Protein AF-A0A3D2IS27-F1 (afdb_monomer_lite)

pLDDT: mean 83.8, std 18.96, range [36.53, 98.12]

Foldseek 3Di:
DDPPPPPCDLLNVQVVCQQVVDKDWCVRSCVVPVDNCVVVSVVVCVVVVQDKDWDWDADPNDITIMIHGDDPPPPPPPPPPDDD

Radius of gyration: 17.83 Å; chains: 1; bounding box: 46×62×28 Å

Secondary structure (DSSP, 8-state):
---------HHHHHHHHHHTT--EEHHHHHHHH--S-HHHHHHHHHHTT---EEEEEEETTEEEEEEE----------------

Structure (mmCIF, N/CA/C/O backbone):
data_AF-A0A3D2IS27-F1
#
_entry.id   AF-A0A3D2IS27-F1
#
loop_
_atom_site.group_PDB
_atom_site.id
_atom_site.type_symbol
_atom_site.label_atom_id
_atom_site.label_alt_id
_atom_site.label_comp_id
_atom_site.label_asym_id
_atom_site.label_entity_id
_atom_site.label_seq_id
_atom_site.pdbx_PDB_ins_code
_atom_site.Cartn_x
_atom_site.Cartn_y
_atom_site.Cartn_z
_atom_site.occupancy
_atom_site.B_iso_or_equiv
_atom_site.auth_seq_id
_atom_site.auth_comp_id
_atom_site.auth_asym_id
_atom_site.auth_atom_id
_atom_site.pdbx_PDB_model_num
ATOM 1 N N . MET A 1 1 ? -30.757 19.764 -0.872 1.00 36.53 1 MET A N 1
ATOM 2 C CA . MET A 1 1 ? -30.070 18.663 -0.160 1.00 36.53 1 MET A CA 1
ATOM 3 C C . MET A 1 1 ? -28.614 18.609 -0.605 1.00 36.53 1 MET A C 1
ATOM 5 O O . MET A 1 1 ? -28.370 18.351 -1.774 1.00 36.53 1 MET A O 1
ATOM 9 N N . ASN A 1 2 ? -27.650 18.858 0.287 1.00 42.12 2 ASN A N 1
ATOM 10 C CA . ASN A 1 2 ? -26.229 18.713 -0.047 1.00 42.12 2 ASN A CA 1
ATOM 11 C C . ASN A 1 2 ? -25.849 17.230 -0.025 1.00 42.12 2 ASN A C 1
ATOM 13 O O . ASN A 1 2 ? -25.701 16.642 1.046 1.00 42.12 2 ASN A O 1
ATOM 17 N N . THR A 1 3 ? -25.645 16.628 -1.194 1.00 45.38 3 THR A N 1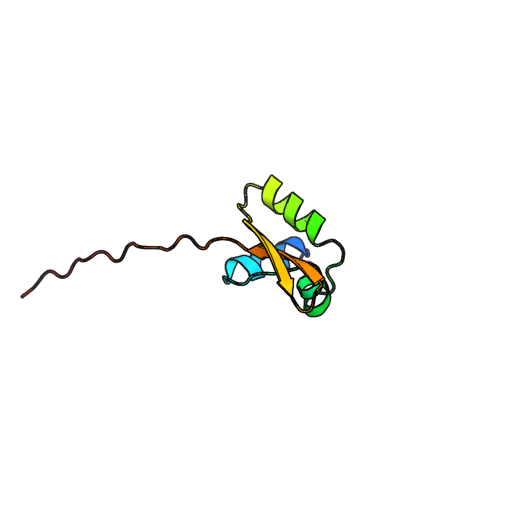
ATOM 18 C CA . THR A 1 3 ? -24.976 15.330 -1.297 1.00 45.38 3 THR A CA 1
ATOM 19 C C . THR A 1 3 ? -23.497 15.536 -0.986 1.00 45.38 3 THR A C 1
ATOM 21 O O . THR A 1 3 ? -22.709 15.903 -1.856 1.00 45.38 3 THR A O 1
ATOM 24 N N . ARG A 1 4 ? -23.107 15.333 0.277 1.00 52.75 4 ARG A N 1
ATOM 25 C CA . ARG A 1 4 ? -21.699 15.170 0.654 1.00 52.75 4 ARG A CA 1
ATOM 26 C C . ARG A 1 4 ? -21.215 13.875 0.000 1.00 52.75 4 ARG A C 1
ATOM 28 O O . ARG A 1 4 ? -21.298 12.815 0.607 1.00 52.75 4 ARG A O 1
ATOM 35 N N . GLN A 1 5 ? -20.774 13.938 -1.255 1.00 46.22 5 GLN A N 1
ATOM 36 C CA . GLN A 1 5 ? -20.000 12.853 -1.846 1.00 46.22 5 GLN A CA 1
ATOM 37 C C . GLN A 1 5 ? -18.736 12.719 -0.998 1.00 46.22 5 GLN A C 1
ATOM 39 O O . GLN A 1 5 ? -17.825 13.544 -1.065 1.00 46.22 5 GLN A O 1
ATOM 44 N N . THR A 1 6 ? -18.719 11.731 -0.110 1.00 49.56 6 THR A N 1
ATOM 45 C CA . THR A 1 6 ? -17.565 11.439 0.731 1.00 49.56 6 THR A CA 1
ATOM 46 C C . THR A 1 6 ? -16.437 11.039 -0.205 1.00 49.56 6 THR A C 1
ATOM 48 O O . THR A 1 6 ? -16.473 9.947 -0.765 1.00 49.56 6 THR A O 1
ATOM 51 N N . LYS A 1 7 ? -15.460 11.933 -0.416 1.00 53.53 7 LYS A N 1
ATOM 52 C CA . LYS A 1 7 ? -14.214 11.633 -1.131 1.00 53.53 7 LYS A CA 1
ATOM 53 C C . LYS A 1 7 ? -13.721 10.282 -0.614 1.00 53.53 7 LYS A C 1
ATOM 55 O O . LYS A 1 7 ? -13.368 10.193 0.565 1.00 53.53 7 LYS A O 1
ATOM 60 N N . GLN A 1 8 ? -13.784 9.227 -1.433 1.00 60.16 8 GLN A N 1
ATOM 61 C CA . GLN A 1 8 ? -13.304 7.918 -1.004 1.00 60.16 8 GLN A CA 1
ATOM 62 C C . GLN A 1 8 ? -11.855 8.104 -0.565 1.00 60.16 8 GLN A C 1
ATOM 64 O O . GLN A 1 8 ? -11.005 8.574 -1.323 1.00 60.16 8 GLN A O 1
ATOM 69 N N . LYS A 1 9 ? -11.591 7.833 0.713 1.00 85.50 9 LYS A N 1
ATOM 70 C CA . LYS A 1 9 ? -10.254 7.995 1.275 1.00 85.50 9 LYS A CA 1
ATOM 71 C C . LYS A 1 9 ? -9.367 6.956 0.598 1.00 85.50 9 LYS A C 1
ATOM 73 O O . LYS A 1 9 ? -9.767 5.800 0.516 1.00 85.50 9 LYS A O 1
ATOM 78 N N . TYR A 1 10 ? -8.169 7.338 0.159 1.00 92.31 10 TYR A N 1
ATOM 79 C CA . TYR A 1 10 ? -7.219 6.447 -0.526 1.00 92.31 10 TYR A CA 1
ATOM 80 C C . TYR A 1 10 ? -7.042 5.085 0.157 1.00 92.31 10 TYR A C 1
ATOM 82 O O . TYR A 1 10 ? -6.933 4.065 -0.512 1.00 92.31 10 TYR A O 1
ATOM 90 N N . LYS A 1 11 ? -7.124 5.055 1.491 1.00 92.25 11 LYS A N 1
ATOM 91 C CA . LYS A 1 11 ? -7.138 3.829 2.291 1.00 92.25 11 LYS A CA 1
ATOM 92 C C . LYS A 1 11 ? -8.238 2.833 1.889 1.00 92.25 11 LYS A C 1
ATOM 94 O O . LYS A 1 11 ? -7.957 1.650 1.756 1.00 92.25 11 LYS A O 1
ATOM 99 N N . GLN A 1 12 ? -9.466 3.304 1.669 1.00 93.69 12 GLN A N 1
ATOM 100 C CA . GLN A 1 12 ? -10.589 2.457 1.258 1.00 93.69 12 GLN A CA 1
ATOM 101 C C . GLN A 1 12 ? -10.405 1.927 -0.164 1.00 93.69 12 GLN A C 1
ATOM 103 O O . GLN A 1 12 ? -10.737 0.779 -0.429 1.00 93.69 12 GLN A O 1
ATOM 108 N N . ILE A 1 13 ? -9.860 2.748 -1.067 1.00 94.88 13 ILE A N 1
ATOM 109 C CA . ILE A 1 13 ? -9.572 2.337 -2.448 1.00 94.88 13 ILE A CA 1
ATOM 110 C C . ILE A 1 13 ? -8.548 1.198 -2.445 1.00 94.88 13 ILE A C 1
ATOM 112 O O . ILE A 1 13 ? -8.786 0.164 -3.061 1.00 94.88 13 ILE A O 1
ATOM 116 N N . ILE A 1 14 ? -7.456 1.360 -1.691 1.00 95.38 14 ILE A N 1
ATOM 117 C CA . ILE A 1 14 ? -6.419 0.332 -1.532 1.00 95.38 14 ILE A CA 1
ATOM 118 C C . ILE A 1 14 ? -7.011 -0.943 -0.930 1.00 95.38 14 ILE A C 1
ATOM 120 O O . ILE A 1 14 ? -6.813 -2.024 -1.480 1.00 95.38 14 ILE A O 1
ATOM 124 N N . LEU A 1 15 ? -7.769 -0.815 0.163 1.00 94.88 15 LEU A N 1
ATOM 125 C CA . LEU A 1 15 ? -8.378 -1.956 0.839 1.00 94.88 15 LEU A CA 1
ATOM 126 C C . LEU A 1 15 ? -9.324 -2.722 -0.091 1.00 94.88 15 LEU A C 1
ATOM 128 O O . LEU A 1 15 ? -9.183 -3.929 -0.232 1.00 94.88 15 LEU A O 1
ATOM 132 N N . ASN A 1 16 ? -10.239 -2.032 -0.775 1.00 94.56 16 ASN A N 1
ATOM 133 C CA . ASN A 1 16 ? -11.172 -2.664 -1.710 1.00 94.56 16 ASN A CA 1
ATOM 134 C C . ASN A 1 16 ? -10.442 -3.357 -2.865 1.00 94.56 16 ASN A C 1
ATOM 136 O O . ASN A 1 16 ? -10.842 -4.441 -3.278 1.00 94.56 16 ASN A O 1
ATOM 140 N N . HIS A 1 17 ? -9.371 -2.746 -3.378 1.00 95.25 17 HIS A N 1
ATOM 141 C CA . HIS A 1 17 ? -8.562 -3.350 -4.431 1.00 95.25 17 HIS A CA 1
ATOM 142 C C . HIS A 1 17 ? -7.924 -4.663 -3.961 1.00 95.25 17 HIS A C 1
ATOM 144 O O . HIS A 1 17 ? -7.984 -5.662 -4.673 1.00 95.25 17 HIS A O 1
ATOM 150 N N . MET A 1 18 ? -7.363 -4.676 -2.749 1.00 95.06 18 MET A N 1
ATOM 151 C CA . MET A 1 18 ? -6.735 -5.869 -2.175 1.00 95.06 18 MET A CA 1
ATOM 152 C C . MET A 1 18 ? -7.748 -6.946 -1.779 1.00 95.06 18 MET A C 1
ATOM 154 O O . MET A 1 18 ? -7.502 -8.127 -2.006 1.00 95.06 18 MET A O 1
ATOM 158 N N . LEU A 1 19 ? -8.913 -6.554 -1.255 1.00 93.75 19 LEU A N 1
ATOM 159 C CA . LEU A 1 19 ? -10.010 -7.477 -0.945 1.00 93.75 19 LEU A CA 1
ATOM 160 C C . LEU A 1 19 ? -10.620 -8.117 -2.198 1.00 93.75 19 LEU A C 1
ATOM 162 O O . LEU A 1 19 ? -11.157 -9.212 -2.116 1.00 93.75 19 LEU A O 1
ATOM 166 N N . ALA A 1 20 ? -10.485 -7.491 -3.368 1.00 93.25 20 ALA A N 1
ATOM 167 C CA . ALA A 1 20 ? -10.828 -8.112 -4.647 1.00 93.25 20 ALA A CA 1
ATOM 168 C C . ALA A 1 20 ? -9.793 -9.164 -5.113 1.00 93.25 20 ALA A C 1
ATOM 170 O O . ALA A 1 20 ? -9.820 -9.572 -6.274 1.00 93.25 20 ALA A O 1
ATOM 171 N N . GLY A 1 21 ? -8.847 -9.558 -4.250 1.00 92.00 21 GLY A N 1
ATOM 172 C CA . GLY A 1 21 ? -7.797 -10.535 -4.545 1.00 92.00 21 GLY A CA 1
ATOM 173 C C . GLY A 1 21 ? -6.667 -9.998 -5.426 1.00 92.00 21 GLY A C 1
ATOM 174 O O . GLY A 1 21 ? -5.862 -10.773 -5.938 1.00 92.00 21 GLY A O 1
ATOM 175 N N . LYS A 1 22 ? -6.599 -8.679 -5.640 1.00 95.31 22 LYS A N 1
ATOM 176 C CA . LYS A 1 22 ? -5.553 -8.051 -6.454 1.00 95.31 22 LYS A CA 1
ATOM 177 C C . LYS A 1 22 ? -4.410 -7.543 -5.582 1.00 95.31 22 LYS A C 1
ATOM 179 O O . LYS A 1 22 ? -4.589 -7.203 -4.416 1.00 95.31 22 LYS A O 1
ATOM 184 N N . SER A 1 23 ? -3.227 -7.440 -6.173 1.00 96.38 23 SER A N 1
ATOM 185 C CA . SER A 1 23 ? -2.054 -6.863 -5.520 1.00 96.38 23 SER A CA 1
ATOM 186 C C . SER A 1 23 ? -1.747 -5.473 -6.066 1.00 96.38 23 SER A C 1
ATOM 188 O O . SER A 1 23 ? -2.094 -5.148 -7.200 1.00 96.38 23 SER A O 1
ATOM 190 N N . LEU A 1 24 ? -1.065 -4.658 -5.264 1.00 96.88 24 LEU A N 1
ATOM 191 C CA . LEU A 1 24 ? -0.606 -3.329 -5.658 1.00 96.88 24 LEU A CA 1
ATOM 192 C C . LEU A 1 24 ? 0.845 -3.105 -5.256 1.00 96.88 24 LEU A C 1
ATOM 194 O O . LEU A 1 24 ? 1.289 -3.500 -4.179 1.00 96.88 24 LEU A O 1
ATOM 198 N N . SER A 1 25 ? 1.564 -2.391 -6.105 1.00 96.94 25 SER A N 1
ATOM 199 C CA . SER A 1 25 ? 2.808 -1.700 -5.784 1.00 96.94 25 SER A CA 1
ATOM 200 C C . SER A 1 25 ? 2.564 -0.197 -5.636 1.00 96.94 25 SER A C 1
ATOM 202 O O . SER A 1 25 ? 1.539 0.334 -6.067 1.00 96.94 25 SER A O 1
ATOM 204 N N . THR A 1 26 ? 3.540 0.522 -5.078 1.00 95.81 26 THR A N 1
ATOM 205 C CA . THR A 1 26 ? 3.484 1.990 -4.995 1.00 95.81 26 THR A CA 1
ATOM 206 C C . THR A 1 26 ? 3.308 2.644 -6.370 1.00 95.81 26 THR A C 1
ATOM 208 O O . THR A 1 26 ? 2.591 3.633 -6.485 1.00 95.81 26 THR A O 1
ATOM 211 N N . TYR A 1 27 ? 3.926 2.083 -7.415 1.00 94.50 27 TYR A N 1
ATOM 212 C CA . TYR A 1 27 ? 3.815 2.607 -8.778 1.00 94.50 27 TYR A CA 1
ATOM 213 C C . TYR A 1 27 ? 2.421 2.379 -9.366 1.00 94.50 27 TYR A C 1
ATOM 215 O O . TYR A 1 27 ? 1.830 3.318 -9.885 1.00 94.50 27 TYR A O 1
ATOM 223 N N . GLU A 1 28 ? 1.866 1.173 -9.223 1.00 96.00 28 GLU A N 1
ATOM 224 C CA . GLU A 1 28 ? 0.503 0.867 -9.684 1.00 96.00 28 GLU A CA 1
ATOM 225 C C . GLU A 1 28 ? -0.543 1.694 -8.923 1.00 96.00 28 GLU A C 1
ATOM 227 O O . GLU A 1 28 ? -1.507 2.169 -9.511 1.00 96.00 28 GLU A O 1
ATOM 232 N N . ALA A 1 29 ? -0.346 1.932 -7.622 1.00 96.19 29 ALA A N 1
ATOM 233 C CA . ALA A 1 29 ? -1.241 2.782 -6.839 1.00 96.19 29 ALA A CA 1
ATOM 234 C C . ALA A 1 29 ? -1.219 4.252 -7.297 1.00 96.19 29 ALA A C 1
ATOM 236 O O . ALA A 1 29 ? -2.248 4.932 -7.245 1.00 96.19 29 ALA A O 1
ATOM 237 N N . TYR A 1 30 ? -0.065 4.747 -7.747 1.00 95.44 30 TYR A N 1
ATOM 238 C CA . TYR A 1 30 ? 0.038 6.073 -8.346 1.00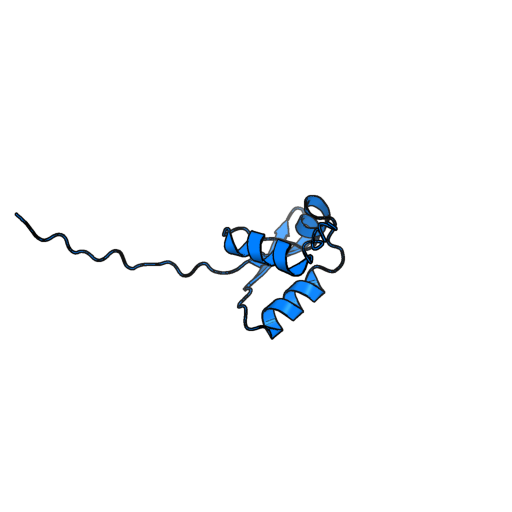 95.44 30 TYR A CA 1
ATOM 239 C C . TYR A 1 30 ? -0.631 6.116 -9.724 1.00 95.44 30 TYR A C 1
ATOM 241 O O . TYR A 1 30 ? -1.482 6.968 -9.947 1.00 95.44 30 TYR A O 1
ATOM 249 N N . ASP A 1 31 ? -0.307 5.174 -10.605 1.00 95.88 31 ASP A N 1
ATOM 250 C CA . ASP A 1 31 ? -0.810 5.139 -11.982 1.00 95.88 31 ASP A CA 1
ATOM 251 C C . ASP A 1 31 ? -2.340 4.971 -12.046 1.00 95.88 31 ASP A C 1
ATOM 253 O O . ASP A 1 31 ? -3.034 5.728 -12.720 1.00 95.88 31 ASP A O 1
ATOM 257 N N . LEU A 1 32 ? -2.889 4.042 -11.256 1.00 95.00 32 LEU A N 1
ATOM 258 C CA . LEU A 1 32 ? -4.317 3.717 -11.280 1.00 95.00 32 LEU A CA 1
ATOM 259 C C . LEU A 1 32 ? -5.181 4.708 -10.489 1.00 95.00 32 LEU A C 1
ATOM 261 O O . LEU A 1 32 ? -6.345 4.923 -10.827 1.00 95.00 32 LEU A O 1
ATOM 265 N N . TYR A 1 33 ? -4.648 5.268 -9.396 1.00 93.62 33 TYR A N 1
ATOM 266 C CA . TYR A 1 33 ? -5.454 5.981 -8.395 1.00 93.62 33 TYR A CA 1
ATOM 267 C C . TYR A 1 33 ? -4.894 7.345 -7.976 1.00 93.62 33 TYR A C 1
ATOM 269 O O . TYR A 1 33 ? -5.498 8.011 -7.133 1.00 93.62 33 TYR A O 1
ATOM 277 N N . ASN A 1 34 ? -3.759 7.779 -8.533 1.00 94.06 34 ASN A N 1
ATOM 278 C CA . ASN A 1 34 ? -3.034 8.993 -8.137 1.00 94.06 34 ASN A CA 1
ATOM 279 C C . ASN A 1 34 ? -2.690 9.041 -6.635 1.00 94.06 34 ASN A C 1
ATOM 281 O O . ASN A 1 34 ? -2.637 10.108 -6.015 1.00 94.06 34 ASN A O 1
ATOM 285 N N . ILE A 1 35 ? -2.454 7.877 -6.020 1.00 93.94 35 ILE A N 1
ATOM 286 C CA . ILE A 1 35 ? -2.135 7.781 -4.593 1.00 93.94 35 ILE A CA 1
ATOM 287 C C . ILE A 1 35 ? -0.628 7.939 -4.392 1.00 93.94 35 ILE A C 1
ATOM 289 O O . ILE A 1 35 ? 0.147 7.016 -4.620 1.00 93.94 35 ILE A O 1
ATOM 293 N N . THR A 1 36 ? -0.208 9.093 -3.879 1.00 92.44 36 THR A N 1
ATOM 294 C CA . THR A 1 36 ? 1.205 9.375 -3.560 1.00 92.44 36 THR A CA 1
ATOM 295 C C . THR A 1 36 ? 1.621 8.906 -2.164 1.00 92.44 36 THR A C 1
ATOM 297 O O . THR A 1 36 ? 2.795 8.654 -1.914 1.00 92.44 36 THR A O 1
ATOM 300 N N . CYS A 1 37 ? 0.666 8.738 -1.244 1.00 92.38 37 CYS A N 1
ATOM 301 C CA . CYS A 1 37 ? 0.907 8.329 0.144 1.00 92.38 37 CYS A CA 1
ATOM 302 C C . CYS A 1 37 ? 0.599 6.842 0.401 1.00 92.38 37 CYS A C 1
ATOM 304 O O . CYS A 1 37 ? 0.163 6.477 1.492 1.00 92.38 37 CYS A O 1
ATOM 306 N N . PHE A 1 38 ? 0.814 5.978 -0.598 1.00 95.62 38 PHE A N 1
ATOM 307 C CA . PHE A 1 38 ? 0.435 4.559 -0.557 1.00 95.62 38 PHE A CA 1
ATOM 308 C C . PHE A 1 38 ? 0.978 3.832 0.683 1.00 95.62 38 PHE A C 1
ATOM 310 O O . PHE A 1 38 ? 0.202 3.264 1.446 1.00 95.62 38 PHE A O 1
ATOM 317 N N . LEU A 1 39 ? 2.285 3.934 0.951 1.00 96.12 39 LEU A N 1
ATOM 318 C CA . LEU A 1 39 ? 2.923 3.258 2.089 1.00 96.12 39 LEU A CA 1
ATOM 319 C C . LEU A 1 39 ? 2.360 3.704 3.445 1.00 96.12 39 LEU A C 1
ATOM 321 O O . LEU A 1 39 ? 2.187 2.878 4.338 1.00 96.12 39 LEU A O 1
ATOM 325 N N . GLN A 1 40 ? 2.008 4.985 3.584 1.00 95.50 40 GLN A N 1
ATOM 326 C CA . GLN A 1 40 ? 1.357 5.486 4.795 1.00 95.50 40 GLN A CA 1
ATOM 327 C C . GLN A 1 40 ? -0.009 4.820 4.995 1.00 95.50 40 GLN A C 1
ATOM 329 O O . GLN A 1 40 ? -0.334 4.412 6.104 1.00 95.50 40 GLN A O 1
ATOM 334 N N . ARG A 1 41 ? -0.800 4.660 3.924 1.00 95.50 41 ARG A N 1
ATOM 335 C CA . ARG A 1 41 ? -2.106 3.987 4.005 1.00 95.50 41 ARG A CA 1
ATOM 336 C C . ARG A 1 41 ? -1.970 2.502 4.327 1.00 95.50 41 ARG A C 1
ATOM 338 O O . ARG A 1 41 ? -2.804 1.987 5.059 1.00 95.50 41 ARG A O 1
ATOM 345 N N . ILE A 1 42 ? -0.929 1.833 3.830 1.00 96.94 42 ILE A N 1
ATOM 346 C CA . ILE A 1 42 ? -0.625 0.444 4.206 1.00 96.94 42 ILE A CA 1
ATOM 347 C C . ILE A 1 42 ? -0.304 0.341 5.698 1.00 96.94 42 ILE A C 1
ATOM 349 O O . ILE A 1 42 ? -0.849 -0.535 6.362 1.00 96.94 42 ILE A O 1
ATOM 353 N N . SER A 1 43 ? 0.520 1.248 6.234 1.00 96.12 43 SER A N 1
ATOM 354 C CA . SER A 1 43 ? 0.804 1.289 7.675 1.00 96.12 43 SER A CA 1
ATOM 355 C C . SER A 1 43 ? -0.478 1.471 8.484 1.00 96.12 43 SER A C 1
ATOM 357 O O . SER A 1 43 ? -0.765 0.660 9.352 1.00 96.12 43 SER A O 1
ATOM 359 N N . GLU A 1 44 ? -1.308 2.456 8.127 1.00 95.31 44 GLU A N 1
ATOM 360 C CA . GLU A 1 44 ? -2.584 2.698 8.812 1.00 95.31 44 GLU A CA 1
ATOM 361 C C . GLU A 1 44 ? -3.530 1.489 8.762 1.00 95.31 44 GLU A C 1
ATOM 363 O O . GLU A 1 44 ? -4.274 1.260 9.709 1.00 95.31 44 GLU A O 1
ATOM 368 N N . LEU A 1 45 ? -3.552 0.731 7.660 1.00 94.69 45 LEU A N 1
ATOM 369 C CA . LEU A 1 45 ? -4.366 -0.486 7.550 1.00 94.69 45 LEU A CA 1
ATOM 370 C C . LEU A 1 45 ? -3.837 -1.596 8.468 1.00 94.69 45 LEU A C 1
ATOM 372 O O . LEU A 1 45 ? -4.630 -2.269 9.123 1.00 94.69 45 LEU A O 1
ATOM 376 N N . ARG A 1 46 ? -2.512 -1.753 8.558 1.00 96.06 46 ARG A N 1
ATOM 377 C CA . ARG A 1 46 ? -1.872 -2.699 9.485 1.00 96.06 46 ARG A CA 1
ATOM 378 C C . ARG A 1 46 ? -2.137 -2.324 10.941 1.00 96.06 46 ARG A C 1
ATOM 380 O O . ARG A 1 46 ? -2.498 -3.195 11.724 1.00 96.06 46 ARG A O 1
ATOM 387 N N . ASP A 1 47 ? -2.071 -1.035 11.274 1.00 95.88 47 ASP A N 1
ATOM 388 C CA . ASP A 1 47 ? -2.396 -0.518 12.612 1.00 95.88 47 ASP A CA 1
ATOM 389 C C . ASP A 1 47 ? -3.872 -0.760 12.983 1.00 95.88 47 ASP A C 1
ATOM 391 O O . ASP A 1 47 ? -4.218 -0.885 14.155 1.00 95.88 47 ASP A O 1
ATOM 395 N N . GLN A 1 48 ? -4.753 -0.868 11.983 1.00 93.06 48 GLN A N 1
ATOM 396 C CA . GLN A 1 48 ? -6.159 -1.249 12.151 1.00 93.06 48 GLN A CA 1
ATOM 397 C C . GLN A 1 48 ? -6.387 -2.766 12.251 1.00 93.06 48 GLN A C 1
ATOM 399 O O . GLN A 1 48 ? -7.537 -3.197 12.330 1.00 93.06 48 GLN A O 1
ATOM 404 N N . GLY A 1 49 ? -5.324 -3.573 12.244 1.00 94.44 49 GLY A N 1
ATOM 405 C CA . GLY A 1 49 ? -5.390 -5.030 12.362 1.00 94.44 49 GLY A CA 1
ATOM 406 C C . GLY A 1 49 ? -5.574 -5.773 11.039 1.00 94.44 49 GLY A C 1
ATOM 407 O O . GLY A 1 49 ? -5.830 -6.973 11.052 1.00 94.44 49 GLY A O 1
ATOM 408 N N . ILE A 1 50 ? -5.449 -5.100 9.891 1.00 93.44 50 ILE A N 1
ATOM 409 C CA . ILE A 1 50 ? -5.559 -5.754 8.582 1.00 93.44 50 ILE A CA 1
ATOM 410 C C . ILE A 1 50 ? -4.202 -6.350 8.208 1.00 93.44 50 ILE A C 1
ATOM 412 O O . ILE A 1 50 ? -3.215 -5.632 8.021 1.00 93.44 50 ILE A O 1
ATOM 416 N N . THR A 1 51 ? -4.157 -7.672 8.055 1.00 95.19 51 THR A N 1
ATOM 417 C CA . THR A 1 51 ? -2.954 -8.393 7.632 1.00 95.19 51 THR A CA 1
ATOM 418 C C . THR A 1 51 ? -2.711 -8.189 6.138 1.00 95.19 51 THR A C 1
ATOM 420 O O . THR A 1 51 ? -3.353 -8.809 5.295 1.00 95.19 51 THR A O 1
ATOM 423 N N . ILE A 1 52 ? -1.776 -7.296 5.810 1.00 96.31 52 ILE A N 1
ATOM 424 C CA . ILE A 1 52 ? -1.320 -7.044 4.438 1.00 96.31 52 ILE A CA 1
ATOM 425 C C . ILE A 1 52 ? 0.070 -7.644 4.276 1.00 96.31 52 ILE A C 1
ATOM 427 O O . ILE A 1 52 ? 1.011 -7.177 4.927 1.00 96.31 52 ILE A O 1
ATOM 431 N N . GLN A 1 53 ? 0.202 -8.610 3.376 1.00 97.31 53 GLN A N 1
ATOM 432 C CA . GLN A 1 53 ? 1.475 -9.216 3.005 1.00 97.31 53 GLN A CA 1
ATOM 433 C C . GLN A 1 53 ? 2.286 -8.297 2.097 1.00 97.31 53 GLN A C 1
ATOM 435 O O . GLN A 1 53 ? 1.739 -7.406 1.438 1.00 97.31 53 GLN A O 1
ATOM 440 N N . ASP A 1 54 ? 3.598 -8.520 2.054 1.00 97.12 54 ASP A N 1
ATOM 441 C CA . ASP A 1 54 ? 4.464 -7.874 1.081 1.00 97.12 54 ASP A CA 1
ATOM 442 C C . ASP A 1 54 ? 5.630 -8.754 0.633 1.00 97.12 54 ASP A C 1
ATOM 444 O O . ASP A 1 54 ? 6.171 -9.539 1.408 1.00 97.12 54 ASP A O 1
ATOM 448 N N . GLU A 1 55 ? 6.045 -8.581 -0.621 1.00 96.88 55 GLU A N 1
ATOM 449 C CA . GLU A 1 55 ? 7.229 -9.233 -1.180 1.00 96.88 55 GLU A CA 1
ATOM 450 C C . GLU A 1 55 ? 8.065 -8.271 -2.022 1.00 96.88 55 GLU A C 1
ATOM 452 O O . GLU A 1 55 ? 7.566 -7.291 -2.585 1.00 96.88 55 GLU A O 1
ATOM 457 N N . TRP A 1 56 ? 9.355 -8.581 -2.146 1.00 96.62 56 TRP A N 1
ATOM 458 C CA . TRP A 1 56 ? 10.240 -7.907 -3.088 1.00 96.62 56 TRP A CA 1
ATOM 459 C C . TRP A 1 56 ? 10.155 -8.557 -4.464 1.00 96.62 56 TRP A C 1
ATOM 461 O O . TRP A 1 56 ? 10.631 -9.671 -4.662 1.00 96.62 56 TRP A O 1
ATOM 471 N N . VAL A 1 57 ? 9.668 -7.802 -5.441 1.00 95.94 57 VAL A N 1
ATOM 472 C CA . VAL A 1 5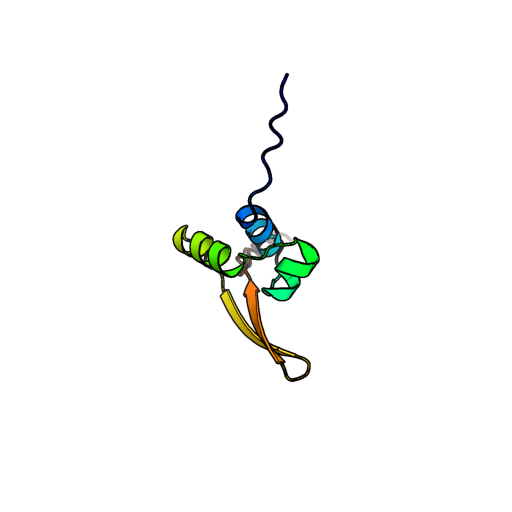7 ? 9.618 -8.206 -6.846 1.00 95.94 57 VAL A CA 1
ATOM 473 C C . VAL A 1 57 ? 10.762 -7.539 -7.603 1.00 95.94 57 VAL A C 1
ATOM 475 O O . VAL A 1 57 ? 11.027 -6.345 -7.434 1.00 95.94 57 VAL A O 1
ATOM 478 N N . LYS A 1 58 ? 11.451 -8.297 -8.463 1.00 95.75 58 LYS A N 1
ATOM 479 C CA . LYS A 1 58 ? 12.418 -7.758 -9.425 1.00 95.75 58 LYS A CA 1
ATOM 480 C C . LYS A 1 58 ? 11.802 -7.808 -10.820 1.00 95.75 58 LYS A C 1
ATOM 482 O O . LYS A 1 58 ? 11.577 -8.891 -11.343 1.00 95.75 58 LYS A O 1
ATOM 487 N N . ASN A 1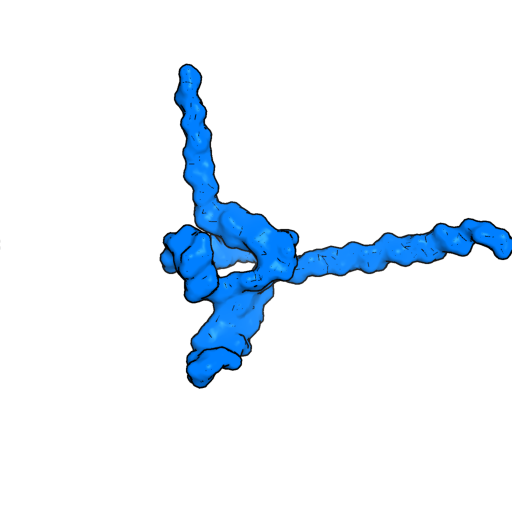 59 ? 11.565 -6.649 -11.429 1.00 91.75 59 ASN A N 1
ATOM 488 C CA . ASN A 1 59 ? 11.094 -6.547 -12.809 1.00 91.75 59 ASN A CA 1
ATOM 489 C C . ASN A 1 59 ? 11.950 -5.542 -13.582 1.00 91.75 59 ASN A C 1
ATOM 491 O O . ASN A 1 59 ? 12.255 -4.464 -13.070 1.00 91.75 59 ASN A O 1
ATOM 495 N N . ASN A 1 60 ? 12.333 -5.890 -14.810 1.00 87.94 60 ASN A N 1
ATOM 496 C CA . ASN A 1 60 ? 13.132 -5.041 -15.698 1.00 87.94 60 ASN A CA 1
ATOM 497 C C . ASN A 1 60 ? 14.369 -4.413 -15.008 1.00 87.94 60 ASN A C 1
ATOM 499 O O . ASN A 1 60 ? 14.614 -3.210 -15.079 1.00 87.94 60 ASN A O 1
ATOM 503 N N . GLY A 1 61 ? 15.095 -5.219 -14.224 1.00 91.81 61 GLY A N 1
ATOM 504 C CA . GLY A 1 61 ? 16.280 -4.787 -13.470 1.00 91.81 61 GLY A CA 1
ATOM 505 C C . GLY A 1 61 ? 16.006 -3.949 -12.212 1.00 91.81 61 GLY A C 1
ATOM 506 O O . GLY A 1 61 ? 16.901 -3.817 -11.379 1.00 91.81 61 GLY A O 1
ATOM 507 N N . LYS A 1 62 ? 14.783 -3.447 -12.013 1.00 91.31 62 LYS A N 1
ATOM 508 C CA . LYS A 1 62 ? 14.381 -2.676 -10.828 1.00 91.31 62 LYS A CA 1
ATOM 509 C C . LYS A 1 62 ? 13.740 -3.582 -9.780 1.00 91.31 62 LYS A C 1
ATOM 511 O O . LYS A 1 62 ? 13.084 -4.566 -10.111 1.00 91.31 62 LYS A O 1
ATOM 516 N N . ARG A 1 63 ? 13.929 -3.245 -8.502 1.00 94.31 63 ARG A N 1
ATOM 517 C CA . ARG A 1 63 ? 13.306 -3.938 -7.365 1.00 94.31 63 ARG A CA 1
ATOM 518 C C . ARG A 1 63 ? 12.260 -3.033 -6.732 1.00 94.31 63 ARG A C 1
ATOM 520 O O . ARG A 1 63 ? 12.562 -1.884 -6.426 1.00 94.31 63 ARG A O 1
ATOM 527 N N . PHE A 1 64 ? 11.057 -3.549 -6.523 1.00 94.50 64 PHE A N 1
ATOM 528 C CA . PHE A 1 64 ? 9.977 -2.846 -5.832 1.00 94.50 64 PHE A CA 1
ATOM 529 C C . PHE A 1 64 ? 9.193 -3.815 -4.949 1.00 94.50 64 PHE A C 1
ATOM 531 O O . PHE A 1 64 ? 9.309 -5.029 -5.104 1.00 94.50 64 PHE A O 1
ATOM 538 N N . LYS A 1 65 ? 8.406 -3.280 -4.012 1.00 96.19 65 LYS A N 1
ATOM 539 C CA . LYS A 1 65 ? 7.516 -4.092 -3.181 1.00 96.19 65 LYS A CA 1
ATOM 540 C C . LYS A 1 65 ? 6.126 -4.220 -3.791 1.00 96.19 65 LYS A C 1
ATOM 542 O O . LYS A 1 65 ? 5.574 -3.232 -4.283 1.00 96.19 65 LYS A O 1
ATOM 547 N N . ARG A 1 66 ? 5.571 -5.425 -3.713 1.00 97.50 66 ARG A N 1
ATOM 548 C CA . ARG A 1 66 ? 4.180 -5.743 -4.045 1.00 97.50 66 ARG A CA 1
ATOM 549 C C . ARG A 1 66 ? 3.453 -6.136 -2.764 1.00 97.50 66 ARG A C 1
ATOM 551 O O . ARG A 1 66 ? 4.043 -6.799 -1.920 1.00 97.50 66 ARG A O 1
ATOM 558 N N . TYR A 1 67 ? 2.209 -5.691 -2.627 1.00 98.12 67 TYR A N 1
ATOM 559 C CA . TYR A 1 67 ? 1.388 -5.839 -1.427 1.00 98.12 67 TYR A CA 1
ATOM 560 C C . TYR A 1 67 ? 0.044 -6.472 -1.777 1.00 98.12 67 TYR A C 1
ATOM 562 O O . TYR A 1 67 ? -0.542 -6.122 -2.806 1.00 98.12 67 TYR A O 1
ATOM 570 N N . TRP A 1 68 ? -0.461 -7.363 -0.926 1.00 97.69 68 TRP A N 1
ATOM 571 C CA . TRP A 1 68 ? -1.765 -8.011 -1.097 1.00 97.69 68 TRP A CA 1
ATOM 572 C C . TRP A 1 68 ? -2.359 -8.439 0.249 1.00 97.69 68 TRP A C 1
ATOM 574 O O . TRP A 1 68 ? -1.680 -8.427 1.275 1.00 97.69 68 TRP A O 1
ATOM 584 N N . ILE A 1 69 ? -3.640 -8.802 0.238 1.00 95.88 69 ILE A N 1
ATOM 585 C CA . ILE A 1 69 ? -4.312 -9.459 1.361 1.00 95.88 69 ILE A CA 1
ATOM 586 C C . ILE A 1 69 ? -4.581 -10.893 0.924 1.00 95.88 69 ILE A C 1
ATOM 588 O O . ILE A 1 69 ? -5.220 -11.102 -0.111 1.00 95.88 69 ILE A O 1
ATOM 592 N N . ASP A 1 70 ? -4.098 -11.863 1.697 1.00 91.75 70 ASP A N 1
ATOM 593 C CA . ASP A 1 70 ? -4.477 -13.257 1.491 1.00 91.75 70 ASP A CA 1
ATOM 594 C C . ASP A 1 70 ? -5.983 -13.366 1.720 1.00 91.75 70 ASP A C 1
ATOM 596 O O . ASP A 1 70 ? -6.490 -13.059 2.802 1.00 91.75 70 ASP A O 1
ATOM 600 N N . GLN A 1 71 ? -6.717 -13.760 0.682 1.00 80.12 71 GLN A N 1
ATOM 601 C CA . GLN A 1 71 ? -8.110 -14.123 0.878 1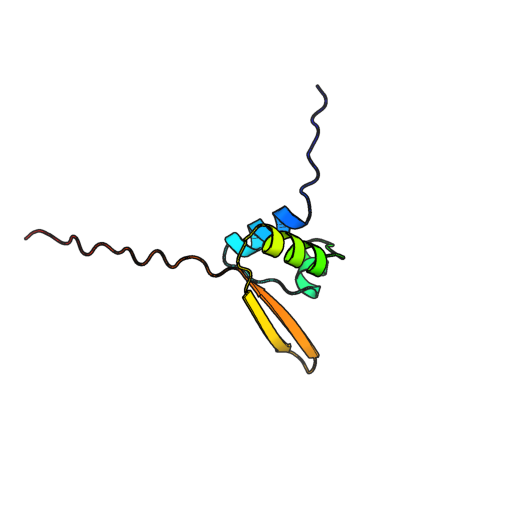.00 80.12 71 GLN A CA 1
ATOM 602 C C . GLN A 1 71 ? -8.116 -15.390 1.734 1.00 80.12 71 GLN A C 1
ATOM 604 O O . GLN A 1 71 ? -7.369 -16.321 1.406 1.00 80.12 71 GLN A O 1
ATOM 609 N N . PRO A 1 72 ? -8.919 -15.462 2.812 1.00 65.75 72 PRO A N 1
ATOM 610 C CA . PRO A 1 72 ? -9.155 -16.740 3.452 1.00 65.75 72 PRO A CA 1
ATOM 611 C C . PRO A 1 72 ? -9.674 -17.665 2.354 1.00 65.75 72 PRO A C 1
ATOM 613 O O . PRO A 1 72 ? -10.716 -17.412 1.751 1.00 65.75 72 PRO A O 1
ATOM 616 N N . THR A 1 73 ? -8.887 -18.686 2.021 1.00 53.66 73 THR A N 1
ATOM 617 C CA . THR A 1 73 ? -9.369 -19.765 1.174 1.00 53.66 73 THR A CA 1
ATOM 618 C C . THR A 1 73 ? -10.481 -20.405 1.981 1.00 53.66 73 THR A C 1
ATOM 620 O O . THR A 1 73 ? -10.215 -21.083 2.972 1.00 53.66 73 THR A O 1
ATOM 623 N N . ASP A 1 74 ? -11.732 -20.109 1.633 1.00 55.06 74 ASP A N 1
ATOM 624 C CA . ASP A 1 74 ? -12.894 -20.766 2.218 1.00 55.06 74 ASP A CA 1
ATOM 625 C C . ASP A 1 74 ? -12.896 -22.215 1.707 1.00 55.06 74 ASP A C 1
ATOM 627 O O . ASP A 1 74 ? -13.638 -22.612 0.815 1.00 55.06 74 ASP A O 1
ATOM 631 N N . ASN A 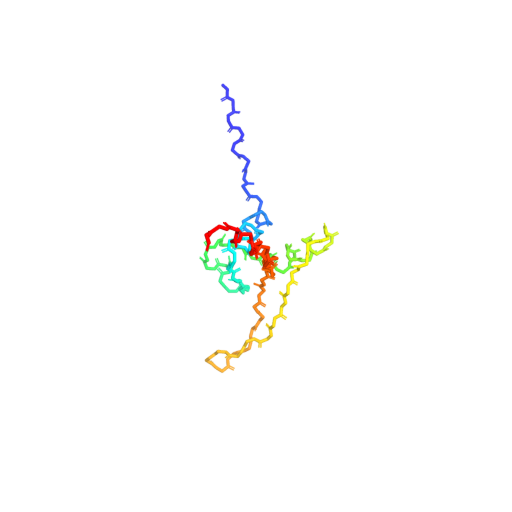1 75 ? -11.956 -23.010 2.218 1.00 52.84 75 ASN A N 1
ATOM 632 C CA . ASN A 1 75 ? -11.835 -24.442 1.995 1.00 52.84 75 ASN A CA 1
ATOM 633 C C . ASN A 1 75 ? -12.867 -25.169 2.868 1.00 52.84 75 ASN A C 1
ATOM 635 O O . ASN A 1 75 ? -12.543 -26.129 3.559 1.00 52.84 75 ASN A O 1
ATOM 639 N N . ASN A 1 76 ? -14.120 -24.716 2.837 1.00 52.94 76 ASN A N 1
ATOM 640 C CA . ASN A 1 76 ? -15.266 -25.442 3.364 1.00 52.94 76 ASN A CA 1
ATOM 641 C C . ASN A 1 76 ? -16.099 -25.979 2.196 1.00 52.94 76 ASN A C 1
ATOM 643 O O . ASN A 1 76 ? -17.312 -25.794 2.128 1.00 52.94 76 ASN A O 1
ATOM 647 N N . ASN A 1 77 ? -15.446 -26.707 1.282 1.00 54.09 77 ASN A N 1
ATOM 648 C CA . ASN A 1 77 ? -16.135 -27.715 0.482 1.00 54.09 77 ASN A CA 1
ATOM 649 C C . ASN A 1 77 ? -16.504 -28.859 1.427 1.00 54.09 77 ASN A C 1
ATOM 651 O O . ASN A 1 77 ? -15.806 -29.865 1.542 1.00 54.09 77 ASN A O 1
ATOM 655 N N . ASN A 1 78 ? -17.596 -28.644 2.153 1.00 54.56 78 ASN A N 1
ATOM 656 C CA . ASN A 1 78 ? -18.359 -29.670 2.823 1.00 54.56 78 ASN A CA 1
ATOM 657 C C . ASN A 1 78 ? -18.664 -30.762 1.786 1.00 54.56 78 ASN A C 1
ATOM 659 O O . ASN A 1 78 ? -19.553 -30.609 0.949 1.00 54.56 78 ASN A O 1
ATOM 663 N N . ALA A 1 79 ? -17.896 -31.851 1.823 1.00 57.06 79 ALA A N 1
ATOM 664 C CA . ALA A 1 79 ? -18.200 -33.095 1.137 1.00 57.06 79 ALA A CA 1
ATOM 665 C C . ALA A 1 79 ? -19.421 -33.755 1.806 1.00 57.06 79 ALA A C 1
ATOM 667 O O . ALA A 1 79 ? -19.342 -34.853 2.342 1.00 57.06 79 ALA A O 1
ATOM 668 N N . SER A 1 80 ? -20.566 -33.072 1.783 1.00 56.81 80 SER A N 1
ATOM 669 C CA . SER A 1 80 ? -21.884 -33.666 1.993 1.00 56.81 80 SER A CA 1
ATOM 670 C C . SER A 1 80 ? -22.421 -34.093 0.634 1.00 56.81 80 SER A C 1
ATOM 672 O O . SER A 1 80 ? -23.357 -33.513 0.095 1.00 56.81 80 SER A O 1
ATOM 674 N N . GLY A 1 81 ? -21.776 -35.108 0.063 1.00 48.56 81 GLY A N 1
ATOM 675 C CA . GLY A 1 81 ? -22.382 -35.966 -0.945 1.00 48.56 81 GLY A CA 1
ATOM 676 C C . GLY A 1 81 ? -22.947 -37.195 -0.244 1.00 48.56 81 GLY A C 1
ATOM 677 O O . GLY A 1 81 ? -22.298 -38.233 -0.214 1.00 48.56 81 GLY A O 1
ATOM 678 N N . VAL A 1 82 ? -24.120 -37.055 0.374 1.00 59.38 82 VAL A N 1
ATOM 679 C CA . VAL A 1 82 ? -24.971 -38.199 0.729 1.00 59.38 82 VAL A CA 1
ATOM 680 C C . VAL A 1 82 ? -25.925 -38.457 -0.443 1.00 59.38 82 VAL A C 1
ATOM 682 O O . VAL A 1 82 ? -26.424 -37.499 -1.032 1.00 59.38 82 VAL A O 1
ATOM 685 N N . GLN A 1 83 ? -26.213 -39.746 -0.680 1.00 44.22 83 GLN A N 1
ATOM 686 C CA . GLN A 1 83 ? -27.179 -40.353 -1.620 1.00 44.22 83 GLN A CA 1
ATOM 687 C C . GLN A 1 83 ? -26.655 -40.502 -3.068 1.00 44.22 83 GLN A C 1
ATOM 689 O O . GLN A 1 83 ? -26.326 -39.512 -3.709 1.00 44.22 83 GLN A O 1
ATOM 694 N N . LEU A 1 84 ? -26.537 -41.703 -3.654 1.00 45.53 84 LEU A N 1
ATOM 695 C CA . LEU A 1 84 ? -27.378 -42.915 -3.590 1.00 45.53 84 LEU A CA 1
ATOM 696 C C . LEU A 1 84 ? -26.571 -44.206 -3.394 1.00 45.53 84 LEU A C 1
ATOM 698 O O . LEU A 1 84 ? -25.491 -44.322 -4.014 1.00 45.53 84 LEU A O 1
#

Sequence (84 aa):
MNTRQTKQKYKQIILNHMLAGKSLSTYEAYDLYNITCFLQRISELRDQGITIQDEWVKNNGKRFKRYWIDQPTDNNNNASGVQL